Protein AF-A0A2S9FPB8-F1 (afdb_monomer)

pLDDT: mean 90.72, std 8.69, range [65.81, 98.44]

Structure (mmCIF, N/CA/C/O backbone):
data_AF-A0A2S9FPB8-F1
#
_entry.id   AF-A0A2S9FPB8-F1
#
loop_
_atom_site.group_PDB
_atom_site.id
_atom_site.type_symbol
_atom_site.label_atom_id
_atom_site.label_alt_id
_atom_site.label_comp_id
_atom_site.label_asym_id
_atom_site.label_entity_id
_atom_site.label_seq_id
_atom_site.pdbx_PDB_ins_code
_atom_site.Cartn_x
_atom_site.Cartn_y
_atom_site.Cartn_z
_atom_site.occupancy
_atom_site.B_iso_or_equiv
_atom_site.auth_seq_id
_atom_site.auth_comp_id
_atom_site.auth_asym_id
_atom_site.auth_atom_id
_atom_site.pdbx_PDB_model_num
ATOM 1 N N . THR A 1 1 ? -4.295 11.948 2.336 1.00 66.69 1 THR A N 1
ATOM 2 C CA . THR A 1 1 ? -5.595 11.278 2.560 1.00 66.69 1 THR A CA 1
ATOM 3 C C . THR A 1 1 ? -6.625 12.327 2.925 1.00 66.69 1 THR A C 1
ATOM 5 O O . THR A 1 1 ? -6.293 13.257 3.647 1.00 66.69 1 THR A O 1
ATOM 8 N N . LEU A 1 2 ? -7.845 12.233 2.392 1.00 87.25 2 LEU A N 1
ATOM 9 C CA . LEU A 1 2 ? -8.903 13.229 2.594 1.00 87.25 2 LEU A CA 1
ATOM 10 C C . LEU A 1 2 ? -10.194 12.504 2.975 1.00 87.25 2 LEU A C 1
ATOM 12 O O . LEU A 1 2 ? -10.652 11.629 2.247 1.00 87.25 2 LEU A O 1
ATOM 16 N N . SER A 1 3 ? -10.767 12.837 4.129 1.00 94.06 3 SER A N 1
ATOM 17 C CA . SER A 1 3 ? -12.069 12.316 4.545 1.00 94.06 3 SER A CA 1
ATOM 18 C C . SER A 1 3 ? -12.742 13.282 5.505 1.00 94.06 3 SER A C 1
ATOM 20 O O . SER A 1 3 ? -12.173 13.659 6.528 1.00 94.06 3 SER A O 1
ATOM 22 N N . ASN A 1 4 ? -13.996 13.619 5.212 1.00 95.81 4 ASN A N 1
ATOM 23 C CA . ASN A 1 4 ? -14.814 14.442 6.098 1.00 95.81 4 ASN A CA 1
ATOM 24 C C . ASN A 1 4 ? -15.308 13.664 7.332 1.00 95.81 4 ASN A C 1
ATOM 26 O O . ASN A 1 4 ? -15.792 14.277 8.286 1.00 95.81 4 ASN A O 1
ATOM 30 N N . THR A 1 5 ? -15.224 12.330 7.335 1.00 96.81 5 THR A N 1
ATOM 31 C CA . THR A 1 5 ? -15.882 11.463 8.330 1.00 96.81 5 THR A CA 1
ATOM 32 C C . THR A 1 5 ? -14.923 10.606 9.153 1.00 96.81 5 THR A C 1
ATOM 34 O O . THR A 1 5 ? -15.346 10.094 10.189 1.00 96.81 5 THR A O 1
ATOM 37 N N . TYR A 1 6 ? -13.651 10.478 8.758 1.00 96.62 6 TYR A N 1
ATOM 38 C CA . TYR A 1 6 ? -12.684 9.571 9.393 1.00 96.62 6 TYR A CA 1
ATOM 39 C C . TYR A 1 6 ? -12.606 9.746 10.918 1.00 96.62 6 TYR A C 1
ATOM 41 O O . TYR A 1 6 ? -12.976 8.841 11.657 1.00 96.62 6 TYR A O 1
ATOM 49 N N . TYR A 1 7 ? -12.245 10.936 11.408 1.00 96.75 7 TYR A N 1
ATOM 50 C CA . TYR A 1 7 ? -12.100 11.161 12.853 1.00 96.75 7 TYR A CA 1
ATOM 51 C C . TYR A 1 7 ? -13.419 11.040 13.622 1.00 96.75 7 TYR A C 1
ATOM 53 O O . TYR A 1 7 ? -13.457 10.477 14.711 1.00 96.75 7 TYR A O 1
ATOM 61 N N . ARG A 1 8 ? -14.529 11.504 13.034 1.00 96.88 8 ARG A N 1
ATOM 62 C CA . ARG A 1 8 ? -15.863 11.406 13.651 1.00 96.88 8 ARG A CA 1
ATOM 63 C C . ARG A 1 8 ? -16.338 9.960 13.807 1.00 96.88 8 ARG A C 1
ATOM 65 O O . ARG A 1 8 ? -17.195 9.694 14.644 1.00 96.88 8 ARG A O 1
ATOM 72 N N . THR A 1 9 ? -15.798 9.035 13.017 1.00 98.00 9 THR A N 1
ATOM 73 C CA . THR A 1 9 ? -16.187 7.621 13.057 1.00 98.00 9 THR A CA 1
ATOM 74 C C . THR A 1 9 ? -15.806 6.962 14.383 1.00 98.00 9 THR A C 1
ATOM 76 O O . THR A 1 9 ? -16.580 6.148 14.876 1.00 98.00 9 THR A O 1
ATOM 79 N N . PHE A 1 10 ? -14.710 7.382 15.022 1.00 97.62 10 PHE A N 1
ATOM 80 C CA . PHE A 1 10 ? -14.262 6.835 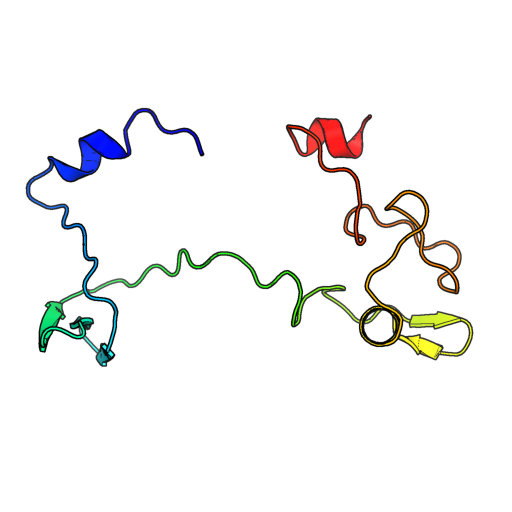16.310 1.00 97.62 10 PHE A CA 1
ATOM 81 C C . PHE A 1 10 ? -15.157 7.203 17.506 1.00 97.62 10 PHE A C 1
ATOM 83 O O . PHE A 1 10 ? -15.040 6.586 18.555 1.00 97.62 10 PHE A O 1
ATOM 90 N N . ASN A 1 11 ? -16.086 8.155 17.354 1.00 97.88 11 ASN A N 1
ATOM 91 C CA . ASN A 1 11 ? -17.061 8.494 18.401 1.00 97.88 11 ASN A CA 1
ATOM 92 C C . ASN A 1 11 ? -18.283 7.560 18.410 1.00 97.88 11 ASN A C 1
ATOM 94 O O . ASN A 1 11 ? -19.159 7.691 19.264 1.00 97.88 11 ASN A O 1
ATOM 98 N N . LYS A 1 12 ? -18.406 6.662 17.426 1.00 98.25 12 LYS A N 1
ATOM 99 C CA . LYS A 1 12 ? -19.526 5.723 17.361 1.00 98.25 12 LYS A CA 1
ATOM 100 C C . LYS A 1 12 ? -19.313 4.603 18.385 1.00 98.25 12 LYS A C 1
ATOM 102 O O . LYS A 1 12 ? -18.217 4.058 18.448 1.00 98.25 12 LYS A O 1
ATOM 107 N N . PRO A 1 13 ? -20.359 4.165 19.107 1.00 98.25 13 PRO A N 1
ATOM 108 C CA . PRO A 1 13 ? -20.221 3.165 20.173 1.00 98.25 13 PRO A CA 1
ATOM 109 C C . PRO A 1 13 ? -19.773 1.776 19.685 1.00 98.25 13 PRO A C 1
ATOM 111 O O . PRO A 1 13 ? -19.347 0.955 20.487 1.00 98.25 13 PRO A O 1
ATOM 114 N N . HIS A 1 14 ? -19.873 1.501 18.381 1.00 97.25 14 HIS A N 1
ATOM 115 C CA . HIS A 1 14 ? -19.478 0.235 17.754 1.00 97.25 14 HIS A CA 1
ATOM 116 C C . HIS A 1 14 ? -18.124 0.308 17.030 1.00 97.25 14 HIS A C 1
ATOM 118 O O . HIS A 1 14 ? -17.792 -0.596 16.269 1.00 97.25 14 HIS A O 1
ATOM 124 N N . VAL A 1 15 ? -17.362 1.391 17.202 1.00 98.12 15 VAL A N 1
ATOM 125 C CA . VAL A 1 15 ? -16.044 1.559 16.581 1.00 98.12 15 VAL A CA 1
ATOM 126 C C . VAL A 1 15 ? -14.988 1.551 17.674 1.00 98.12 15 VAL A C 1
ATOM 128 O O . VAL A 1 15 ? -15.081 2.302 18.639 1.00 98.12 15 VAL A O 1
ATOM 131 N N . GLN A 1 16 ? -13.976 0.708 17.503 1.00 96.25 16 GLN A N 1
ATOM 132 C CA . GLN A 1 16 ? -12.842 0.590 18.416 1.00 96.25 16 GLN A CA 1
ATOM 133 C C . GLN A 1 16 ? -11.551 0.804 17.620 1.00 96.25 16 GLN A C 1
ATOM 135 O O . GLN A 1 16 ? -11.407 0.271 16.519 1.00 96.25 16 GLN A O 1
ATOM 140 N N . LEU A 1 17 ? -10.637 1.623 18.149 1.00 96.62 17 LEU A N 1
ATOM 141 C CA . LEU A 1 17 ? -9.297 1.813 17.592 1.00 96.62 17 LEU A CA 1
ATOM 142 C C . LEU A 1 17 ? -8.319 0.954 18.381 1.00 96.62 17 LEU A C 1
ATOM 144 O O . LEU A 1 17 ? -8.188 1.152 19.584 1.00 96.62 17 LEU A O 1
ATOM 148 N N . GLU A 1 18 ? -7.593 0.077 17.692 1.00 95.75 18 GLU A N 1
ATOM 149 C CA . GLU A 1 18 ? -6.650 -0.827 18.343 1.00 95.75 18 GLU A CA 1
ATOM 150 C C . GLU A 1 18 ? -5.205 -0.584 17.943 1.00 95.75 18 GLU A C 1
ATOM 152 O O . GLU A 1 18 ? -4.851 -0.617 16.766 1.00 95.75 18 GLU A O 1
ATOM 157 N N . THR A 1 19 ? -4.363 -0.347 18.952 1.00 97.06 19 THR A N 1
ATOM 158 C CA . THR A 1 19 ? -2.965 0.083 18.784 1.00 97.06 19 THR A CA 1
ATOM 159 C C . THR A 1 19 ? -1.948 -0.838 19.460 1.00 97.06 19 THR A C 1
ATOM 161 O O . THR A 1 19 ? -0.750 -0.669 19.246 1.00 97.06 19 THR A O 1
ATOM 164 N N . ALA A 1 20 ? -2.391 -1.853 20.214 1.00 97.12 20 ALA A N 1
ATOM 165 C CA . ALA A 1 20 ? -1.516 -2.811 20.905 1.00 97.12 20 ALA A CA 1
ATOM 166 C C . ALA A 1 20 ? -0.696 -3.711 19.952 1.00 97.12 20 ALA A C 1
ATOM 168 O O . ALA A 1 20 ? 0.273 -4.353 20.358 1.00 97.12 20 ALA A O 1
ATOM 169 N N . GLY A 1 21 ? -1.068 -3.757 18.671 1.00 97.31 21 GLY A N 1
ATOM 170 C CA . GLY A 1 21 ? -0.486 -4.656 17.680 1.00 97.31 21 GLY A CA 1
ATOM 171 C C . GLY A 1 21 ? -1.067 -6.071 17.750 1.00 97.31 21 GLY A C 1
ATOM 172 O O . GLY A 1 21 ? -1.675 -6.474 18.742 1.00 97.31 21 GLY A O 1
ATOM 173 N N . ILE A 1 22 ? -0.885 -6.819 16.663 1.00 98.00 22 ILE A N 1
ATOM 174 C CA . ILE A 1 22 ? -1.382 -8.191 16.504 1.00 98.00 22 ILE A CA 1
ATOM 175 C C . ILE A 1 22 ? -0.298 -9.170 16.971 1.00 98.00 22 ILE A C 1
ATOM 177 O O . ILE A 1 22 ? 0.867 -9.025 16.594 1.00 98.00 22 ILE A O 1
ATOM 181 N N . GLU A 1 23 ? -0.676 -10.148 17.794 1.00 98.44 23 GLU A N 1
ATOM 182 C CA . GLU A 1 23 ? 0.167 -11.295 18.149 1.00 98.44 23 GLU A CA 1
ATOM 183 C C . GLU A 1 23 ? -0.087 -12.466 17.194 1.00 98.44 23 GLU A C 1
ATOM 185 O O . GLU A 1 23 ? 0.851 -13.006 16.612 1.00 98.44 23 GLU A O 1
ATOM 190 N N . ARG A 1 24 ? -1.359 -12.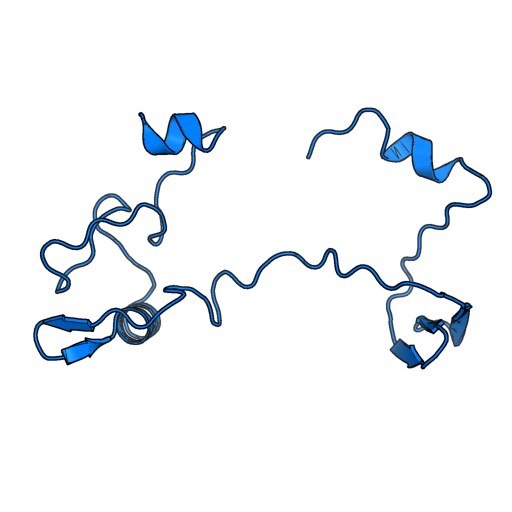835 17.000 1.00 98.44 24 ARG A N 1
ATOM 191 C CA . ARG A 1 24 ? -1.777 -13.911 16.091 1.00 98.44 24 ARG A CA 1
ATOM 192 C C . ARG A 1 24 ? -3.234 -13.756 15.658 1.00 98.44 24 ARG A C 1
ATOM 194 O O . ARG A 1 24 ? -4.014 -13.043 16.290 1.00 98.44 24 ARG A O 1
ATOM 201 N N . ILE A 1 25 ? -3.588 -14.464 14.590 1.00 98.25 25 ILE A N 1
ATOM 202 C CA . ILE A 1 25 ? -4.965 -14.623 14.114 1.00 98.25 25 ILE A CA 1
ATOM 203 C C . ILE A 1 25 ? -5.457 -16.010 14.531 1.00 98.25 25 ILE A C 1
ATOM 205 O O . ILE A 1 25 ? -4.727 -16.992 14.409 1.00 98.25 25 ILE A O 1
ATOM 209 N N . GLU A 1 26 ? -6.687 -16.080 15.024 1.00 97.94 26 GLU A N 1
ATOM 210 C CA . GLU A 1 26 ? -7.398 -17.315 15.351 1.00 97.94 26 GLU A CA 1
ATOM 211 C C . GLU A 1 26 ? -8.608 -17.472 14.417 1.00 97.94 26 GLU A C 1
ATOM 213 O O . GLU A 1 26 ? -8.992 -16.533 13.721 1.00 97.94 26 GLU A O 1
ATOM 218 N N . ALA A 1 27 ? -9.211 -18.663 14.381 1.00 97.75 27 ALA A N 1
ATOM 219 C CA . ALA A 1 27 ? -10.293 -18.979 13.441 1.00 97.75 27 ALA A CA 1
ATOM 220 C C . ALA A 1 27 ? -11.514 -18.043 13.553 1.00 97.75 27 ALA A C 1
ATOM 222 O O . ALA A 1 27 ? -12.244 -17.869 12.584 1.00 97.75 27 ALA A O 1
ATOM 223 N N . ASP A 1 28 ? -11.727 -17.454 14.728 1.00 98.00 28 ASP A N 1
ATOM 224 C CA . ASP A 1 28 ? -12.861 -16.603 15.086 1.00 98.00 28 ASP A CA 1
ATOM 225 C C . ASP A 1 28 ? -12.435 -15.193 15.530 1.00 98.00 28 ASP A C 1
ATOM 227 O O . ASP A 1 28 ? -13.260 -14.446 16.058 1.00 98.00 28 ASP A O 1
ATOM 231 N N . GLY A 1 29 ? -11.156 -14.813 15.410 1.00 98.06 29 GLY A N 1
ATOM 232 C CA . GLY A 1 29 ? -10.708 -13.566 16.024 1.00 98.06 29 GLY A CA 1
ATOM 233 C C . GLY A 1 29 ? -9.257 -13.153 15.812 1.00 98.06 29 GLY A C 1
ATOM 234 O O . GLY A 1 29 ? -8.443 -13.849 15.211 1.00 98.06 29 GLY A O 1
ATOM 235 N N . ILE A 1 30 ? -8.928 -11.991 16.374 1.00 98.25 30 ILE A N 1
ATOM 236 C CA . ILE A 1 30 ? -7.574 -11.432 16.431 1.00 98.25 30 ILE A CA 1
ATOM 237 C C . ILE A 1 30 ? -7.143 -11.362 17.893 1.00 98.25 30 ILE A C 1
ATOM 239 O O . ILE A 1 30 ? -7.871 -10.815 18.725 1.00 98.25 30 ILE A O 1
ATOM 243 N N . VAL A 1 31 ? -5.954 -11.882 18.198 1.00 98.38 31 VAL A N 1
ATOM 244 C CA . VAL A 1 31 ? -5.334 -11.749 19.520 1.00 98.38 31 VAL A CA 1
ATOM 245 C C . VAL A 1 31 ? -4.278 -10.655 19.462 1.00 98.38 31 VAL A C 1
ATOM 247 O O . VAL A 1 31 ? -3.333 -10.717 18.668 1.00 98.38 31 VAL A O 1
ATOM 250 N N . SER A 1 32 ? -4.466 -9.631 20.286 1.00 98.00 32 SER A N 1
ATOM 251 C CA . SER A 1 32 ? -3.532 -8.521 20.444 1.00 98.00 32 SER A CA 1
ATOM 252 C C . SER A 1 32 ? -2.380 -8.888 21.381 1.00 98.00 32 SER A C 1
ATOM 254 O O . SER A 1 32 ? -2.504 -9.786 22.207 1.00 98.00 32 SER A O 1
ATOM 256 N N . LYS A 1 33 ? -1.257 -8.166 21.285 1.00 98.25 33 LYS A N 1
ATOM 257 C CA . LYS A 1 33 ? -0.062 -8.411 22.123 1.00 98.25 33 LYS A CA 1
ATOM 258 C C . LYS A 1 33 ? -0.267 -8.161 23.621 1.00 98.25 33 LYS A C 1
ATOM 260 O O . LYS A 1 33 ? 0.580 -8.538 24.423 1.00 98.25 33 LYS A O 1
ATOM 265 N N . ASP A 1 34 ? -1.359 -7.503 23.994 1.00 96.81 34 ASP A N 1
ATOM 266 C CA . ASP A 1 34 ? -1.790 -7.316 25.382 1.00 96.81 34 ASP A CA 1
ATOM 267 C C . ASP A 1 34 ? -2.605 -8.511 25.922 1.00 96.81 34 ASP A C 1
ATOM 269 O O . ASP A 1 34 ? -3.049 -8.488 27.067 1.00 96.81 34 ASP A O 1
ATOM 273 N N . GLY A 1 35 ? -2.807 -9.553 25.106 1.00 96.50 35 GLY A N 1
ATOM 274 C CA . GLY A 1 35 ? -3.602 -10.735 25.426 1.00 96.50 35 GLY A CA 1
ATOM 275 C C . GLY A 1 35 ? -5.099 -10.590 25.137 1.00 96.50 35 GLY A C 1
ATOM 276 O O . GLY A 1 35 ? -5.833 -11.573 25.247 1.00 96.50 35 GLY A O 1
ATOM 277 N N . THR A 1 36 ? -5.577 -9.407 24.737 1.00 97.56 36 THR A N 1
ATOM 278 C CA . THR A 1 36 ? -6.995 -9.185 24.431 1.00 97.56 36 THR A CA 1
ATOM 279 C C . THR A 1 36 ? -7.373 -9.875 23.123 1.00 97.56 36 THR A C 1
ATOM 281 O O . THR A 1 36 ? -6.793 -9.602 22.069 1.00 97.56 36 THR A O 1
ATOM 284 N N . LYS A 1 37 ? -8.399 -10.732 23.165 1.00 97.88 37 LYS A N 1
ATOM 285 C CA . LYS A 1 37 ? -9.005 -11.335 21.972 1.00 97.88 37 LYS A CA 1
ATOM 286 C C . LYS A 1 37 ? -10.219 -10.531 21.516 1.00 97.88 37 LYS A C 1
ATOM 288 O O . LYS A 1 37 ? -11.101 -10.229 22.316 1.00 97.88 37 LYS A O 1
ATOM 293 N N . ARG A 1 38 ? -10.291 -10.243 20.215 1.00 97.25 38 ARG A N 1
ATOM 294 C CA . ARG A 1 38 ? -11.461 -9.641 19.560 1.00 97.25 38 ARG A CA 1
ATOM 295 C C . ARG A 1 38 ? -12.048 -10.624 18.565 1.00 97.25 38 ARG A C 1
ATOM 297 O O . ARG A 1 38 ? -11.388 -10.976 17.589 1.00 97.25 38 ARG A O 1
ATOM 304 N N . THR A 1 39 ? -13.271 -11.065 18.835 1.00 98.06 39 THR A N 1
ATOM 305 C CA . THR A 1 39 ? -14.024 -11.931 17.929 1.00 98.06 39 THR A CA 1
ATOM 306 C C . THR A 1 39 ? -14.469 -11.133 16.712 1.00 98.06 39 THR A C 1
ATOM 308 O O . THR A 1 39 ? -15.032 -10.048 16.858 1.00 98.06 39 THR A O 1
ATOM 311 N N . ILE A 1 40 ? -14.210 -11.668 15.523 1.00 97.62 40 ILE A N 1
ATOM 312 C CA . ILE A 1 40 ? -14.628 -11.087 14.247 1.00 97.62 40 ILE A CA 1
ATOM 313 C C . ILE A 1 40 ? -15.179 -12.182 13.340 1.00 97.62 40 ILE A C 1
ATOM 315 O O . ILE A 1 40 ? -14.762 -13.335 13.409 1.00 97.62 40 ILE A O 1
ATOM 319 N N . ASP A 1 41 ? -16.102 -11.803 12.471 1.00 98.19 41 ASP A N 1
ATOM 320 C CA . ASP A 1 41 ? -16.619 -12.640 11.388 1.00 98.19 41 ASP A CA 1
ATOM 321 C C . ASP A 1 41 ? -15.911 -12.354 10.053 1.00 98.19 41 ASP A C 1
ATOM 323 O O . ASP A 1 41 ? -15.804 -13.230 9.198 1.00 98.19 41 ASP A O 1
ATOM 327 N N . THR A 1 42 ? -15.397 -11.133 9.888 1.00 97.81 42 THR A N 1
ATOM 328 C CA . THR A 1 42 ? -14.779 -10.648 8.655 1.00 97.81 42 THR A CA 1
ATOM 329 C C . THR A 1 42 ? -13.465 -9.930 8.945 1.00 97.81 42 THR A C 1
ATOM 331 O O . THR A 1 42 ? -13.416 -8.996 9.746 1.00 97.81 42 THR A O 1
ATOM 334 N N . LEU A 1 43 ? -12.404 -10.311 8.227 1.00 97.12 43 LEU A N 1
ATOM 335 C CA . LEU A 1 43 ? -11.109 -9.630 8.244 1.00 97.12 43 LEU A CA 1
ATOM 336 C C . LEU A 1 43 ? -10.864 -8.918 6.910 1.00 97.12 43 LEU A C 1
ATOM 338 O O . LEU A 1 43 ? -10.776 -9.558 5.865 1.00 97.12 43 LEU A O 1
ATOM 342 N N . VAL A 1 44 ? -10.707 -7.593 6.949 1.00 97.69 44 VAL A N 1
ATOM 343 C CA . VAL A 1 44 ? -10.379 -6.780 5.768 1.00 97.69 44 VAL A CA 1
ATOM 344 C C . VAL A 1 44 ? -8.899 -6.400 5.798 1.00 97.69 44 VAL A C 1
ATOM 346 O O . VAL A 1 44 ? -8.454 -5.683 6.693 1.00 97.69 44 VAL A O 1
ATOM 349 N N . LEU A 1 45 ? -8.135 -6.845 4.797 1.00 97.19 45 LEU A N 1
ATOM 350 C CA . LEU A 1 45 ? -6.717 -6.509 4.649 1.00 97.19 45 LEU A CA 1
ATOM 351 C C . LEU A 1 45 ? -6.549 -5.207 3.855 1.00 97.19 45 LEU A C 1
ATOM 353 O O . LEU A 1 45 ? -6.383 -5.212 2.640 1.00 97.19 45 LEU A O 1
ATOM 357 N N . ALA A 1 46 ? -6.569 -4.076 4.560 1.00 96.06 46 ALA A N 1
ATOM 358 C CA . ALA A 1 46 ? -6.247 -2.759 4.003 1.00 96.06 46 ALA A CA 1
ATOM 359 C C . ALA A 1 46 ? -4.735 -2.448 4.097 1.00 96.06 46 ALA A C 1
ATOM 361 O O . ALA A 1 46 ? -4.337 -1.353 4.487 1.00 96.06 46 ALA A O 1
ATOM 362 N N . THR A 1 47 ? -3.883 -3.433 3.787 1.00 94.44 47 THR A N 1
ATOM 363 C CA . THR A 1 47 ? -2.422 -3.401 4.016 1.00 94.44 47 THR A CA 1
ATOM 364 C C . THR A 1 47 ? -1.614 -2.755 2.885 1.00 94.44 47 THR A C 1
ATOM 366 O O . THR A 1 47 ? -0.389 -2.723 2.952 1.00 94.44 47 THR A O 1
ATOM 369 N N . GLY A 1 48 ? -2.277 -2.224 1.854 1.00 92.19 48 GLY A N 1
ATOM 370 C CA . GLY A 1 48 ? -1.623 -1.597 0.703 1.00 92.19 48 GLY A CA 1
ATOM 371 C C . GLY A 1 48 ? -1.172 -2.601 -0.362 1.00 92.19 48 GLY A C 1
ATOM 372 O O . GLY A 1 48 ? -1.804 -3.640 -0.544 1.00 92.19 48 GLY A O 1
ATOM 373 N N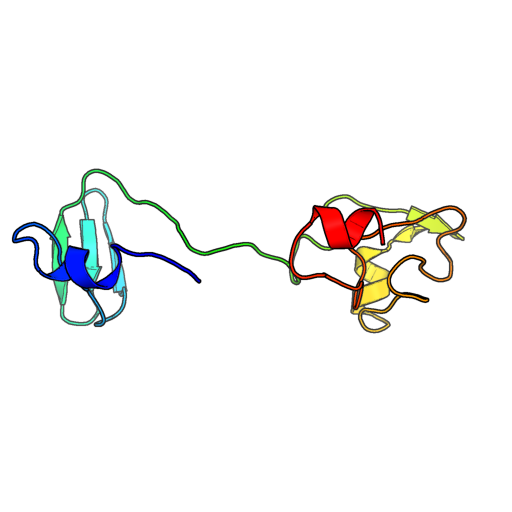 . PHE A 1 49 ? -0.095 -2.266 -1.080 1.00 86.94 49 PHE A N 1
ATOM 374 C CA . PHE A 1 49 ? 0.430 -3.023 -2.221 1.00 86.94 49 PHE A CA 1
ATOM 375 C C . PHE A 1 49 ? 1.928 -3.286 -2.054 1.00 86.94 49 PHE A C 1
ATOM 377 O O . PHE A 1 49 ? 2.654 -2.418 -1.565 1.00 86.94 49 PHE A O 1
ATOM 384 N N . ASP A 1 50 ? 2.398 -4.445 -2.519 1.00 83.88 50 ASP A N 1
ATOM 385 C CA . ASP A 1 50 ? 3.826 -4.658 -2.750 1.00 83.88 50 ASP A CA 1
ATOM 386 C C . ASP A 1 50 ? 4.216 -3.999 -4.073 1.00 83.88 50 ASP A C 1
ATOM 388 O O . ASP A 1 50 ? 3.810 -4.431 -5.151 1.00 83.88 50 ASP A O 1
ATOM 392 N N . VAL A 1 51 ? 4.979 -2.919 -3.967 1.00 75.69 51 VAL A N 1
ATOM 393 C CA . VAL A 1 51 ? 5.427 -2.118 -5.105 1.00 75.69 51 VAL A CA 1
ATOM 394 C C . VAL A 1 51 ? 6.916 -2.278 -5.392 1.00 75.69 51 VAL A C 1
ATOM 396 O O . VAL A 1 51 ? 7.374 -1.704 -6.361 1.00 75.69 51 VAL A O 1
ATOM 399 N N . TRP A 1 52 ? 7.688 -3.034 -4.606 1.00 68.94 52 TRP A N 1
ATOM 400 C CA . TRP A 1 52 ? 9.152 -3.084 -4.773 1.00 68.94 52 TRP A CA 1
ATOM 401 C C . TRP A 1 52 ? 9.725 -4.499 -4.771 1.00 68.94 52 TRP A C 1
ATOM 403 O O . TRP A 1 52 ? 10.675 -4.770 -5.505 1.00 68.94 52 TRP A O 1
ATOM 413 N N . GLU A 1 53 ? 9.162 -5.405 -3.974 1.00 66.88 53 GLU A N 1
ATOM 414 C CA . GLU A 1 53 ? 9.759 -6.715 -3.711 1.00 66.88 53 GLU A CA 1
ATOM 415 C C . GLU A 1 53 ? 9.345 -7.760 -4.746 1.00 66.88 53 GLU A C 1
ATOM 417 O O . GLU A 1 53 ? 10.182 -8.553 -5.178 1.00 66.88 53 GLU A O 1
ATOM 422 N N . SER A 1 54 ? 8.091 -7.764 -5.204 1.00 66.25 54 SER A N 1
ATOM 423 C CA . SER A 1 54 ? 7.603 -8.796 -6.137 1.00 66.25 54 SER A CA 1
ATOM 424 C C . SER A 1 54 ? 6.983 -8.275 -7.430 1.00 66.25 54 SER A C 1
AT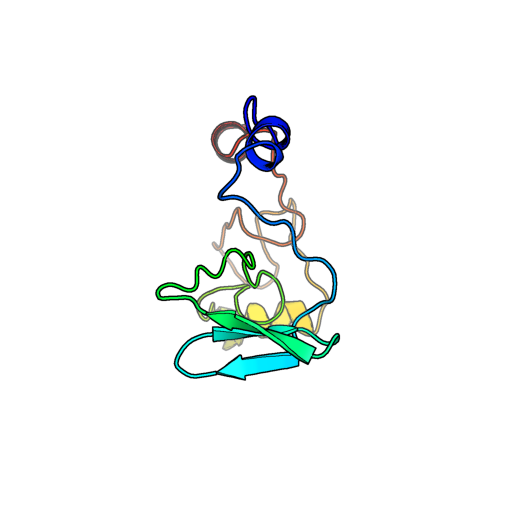OM 426 O O . SER A 1 54 ? 6.963 -9.011 -8.413 1.00 66.25 54 SER A O 1
ATOM 428 N N . ASN A 1 55 ? 6.525 -7.021 -7.470 1.00 68.19 55 ASN A N 1
ATOM 429 C CA . ASN A 1 55 ? 5.564 -6.590 -8.491 1.00 68.19 55 ASN A CA 1
ATOM 430 C C . ASN A 1 55 ? 6.089 -5.537 -9.487 1.00 68.19 55 ASN A C 1
ATOM 432 O O . ASN A 1 55 ? 5.308 -4.977 -10.257 1.00 68.19 55 ASN A O 1
ATOM 436 N N . LEU A 1 56 ? 7.399 -5.254 -9.489 1.00 76.62 56 LEU A N 1
ATOM 437 C CA . LEU A 1 56 ? 8.033 -4.359 -10.465 1.00 76.62 56 LEU A CA 1
ATOM 438 C C . LEU A 1 56 ? 9.116 -5.080 -11.288 1.00 76.62 56 LEU A C 1
ATOM 440 O O . LEU A 1 56 ? 10.234 -5.267 -10.797 1.00 76.62 56 LEU A O 1
ATOM 444 N N . PRO A 1 57 ? 8.826 -5.437 -12.556 1.00 82.19 57 PRO A N 1
ATOM 445 C CA . PRO A 1 57 ? 7.513 -5.410 -13.218 1.00 82.19 57 PRO A CA 1
ATOM 446 C C . PRO A 1 57 ? 6.602 -6.564 -12.753 1.00 82.19 57 PRO A C 1
ATOM 448 O O . PRO A 1 57 ? 7.087 -7.614 -12.344 1.00 82.19 57 PRO A O 1
ATOM 451 N N . ALA A 1 58 ? 5.280 -6.386 -12.856 1.00 81.56 58 ALA A N 1
ATOM 452 C CA . ALA A 1 58 ? 4.285 -7.382 -12.423 1.00 81.56 58 ALA A CA 1
ATOM 453 C C . ALA A 1 58 ? 4.311 -8.683 -13.247 1.00 81.56 58 ALA A C 1
ATOM 455 O O . ALA A 1 58 ? 3.816 -9.724 -12.819 1.00 81.56 58 ALA A O 1
ATOM 456 N N . VAL A 1 59 ? 4.876 -8.617 -14.451 1.00 86.75 59 VAL A N 1
ATOM 457 C CA . VAL A 1 59 ? 5.080 -9.749 -15.355 1.00 86.75 59 VAL A CA 1
ATOM 458 C C . VAL A 1 59 ? 6.513 -9.726 -15.882 1.00 86.75 59 VAL A C 1
ATOM 460 O O . VAL A 1 59 ? 7.086 -8.640 -15.995 1.00 86.75 59 VAL A O 1
ATOM 463 N N . PRO A 1 60 ? 7.099 -10.881 -16.248 1.00 91.06 60 PRO A N 1
ATOM 464 C CA . PRO A 1 60 ? 8.424 -10.911 -16.855 1.00 91.06 60 PRO A CA 1
ATOM 465 C C . PRO A 1 60 ? 8.476 -10.069 -18.135 1.00 91.06 60 PRO A C 1
ATOM 467 O O . PRO A 1 60 ? 7.673 -10.259 -19.050 1.00 91.06 60 PRO A O 1
ATOM 470 N N . VAL A 1 61 ? 9.446 -9.157 -18.208 1.00 93.25 61 VAL A N 1
ATOM 471 C CA . VAL A 1 61 ? 9.716 -8.337 -19.396 1.00 93.25 61 VAL A CA 1
ATOM 472 C C . VAL A 1 61 ? 11.133 -8.633 -19.860 1.00 93.25 61 VAL A C 1
ATOM 474 O O . VAL A 1 61 ? 12.097 -8.341 -19.152 1.00 93.25 61 VAL A O 1
ATOM 477 N N . ILE A 1 62 ? 11.248 -9.221 -21.051 1.00 95.88 62 ILE A N 1
ATOM 478 C CA . ILE A 1 62 ? 12.521 -9.674 -21.612 1.00 95.88 62 ILE A CA 1
ATOM 479 C C . ILE A 1 62 ? 12.985 -8.703 -22.698 1.00 95.88 62 ILE A C 1
ATOM 481 O O . ILE A 1 62 ? 12.315 -8.509 -23.711 1.00 95.88 62 ILE A O 1
ATOM 485 N N . GLY A 1 63 ? 14.136 -8.078 -22.466 1.00 95.75 63 GLY A N 1
ATOM 486 C CA . GLY A 1 63 ? 14.782 -7.137 -23.371 1.00 95.75 63 GLY A CA 1
ATOM 487 C C . GLY A 1 63 ? 15.842 -7.787 -24.257 1.00 95.75 63 GLY A C 1
ATOM 488 O O . GLY A 1 63 ? 15.851 -8.994 -24.511 1.00 95.75 63 GLY A O 1
ATOM 489 N N . ARG A 1 64 ? 16.783 -6.964 -24.731 1.00 97.00 64 ARG A N 1
ATOM 490 C CA . ARG A 1 64 ? 17.913 -7.425 -25.550 1.00 97.00 64 ARG A CA 1
ATOM 491 C C . ARG A 1 64 ? 18.724 -8.486 -24.816 1.00 97.00 64 ARG A C 1
ATOM 493 O O . ARG A 1 64 ? 18.900 -8.402 -23.602 1.00 97.00 64 ARG A O 1
ATOM 500 N N . GLU A 1 65 ? 19.249 -9.441 -25.582 1.00 96.56 65 GLU A N 1
ATOM 501 C CA . GLU A 1 65 ? 20.124 -10.517 -25.084 1.00 96.56 65 GLU A CA 1
ATOM 502 C C . GLU A 1 65 ? 19.461 -11.398 -24.005 1.00 96.56 65 GLU A C 1
ATOM 504 O O . GLU A 1 65 ? 20.147 -11.984 -23.175 1.00 96.56 65 GLU A O 1
ATOM 509 N N . GLY A 1 66 ? 18.124 -11.488 -23.990 1.00 96.00 66 GLY A N 1
ATOM 510 C CA . GLY A 1 66 ? 17.391 -12.306 -23.016 1.00 96.00 66 GLY A CA 1
ATOM 511 C C . GLY A 1 66 ? 17.348 -11.714 -21.603 1.00 96.00 66 GLY A C 1
ATOM 512 O O . GLY A 1 66 ? 17.053 -12.422 -20.644 1.00 96.00 66 GLY A O 1
ATOM 513 N N . ARG A 1 67 ? 17.660 -10.424 -21.453 1.00 95.94 67 ARG A N 1
ATOM 514 C CA . ARG A 1 67 ? 17.726 -9.744 -20.157 1.00 95.94 67 ARG A CA 1
ATOM 515 C C . ARG A 1 67 ? 16.338 -9.556 -19.548 1.00 95.94 67 ARG A C 1
ATOM 517 O O . ARG A 1 67 ? 15.481 -8.946 -20.174 1.00 95.94 67 ARG A O 1
ATOM 524 N N . ASP A 1 68 ? 16.153 -10.006 -18.313 1.00 95.56 68 ASP A N 1
ATOM 525 C CA . ASP A 1 68 ? 14.938 -9.757 -17.532 1.00 95.56 68 ASP A CA 1
ATOM 526 C C . ASP A 1 68 ? 14.988 -8.377 -16.855 1.00 95.56 68 ASP A C 1
ATOM 528 O O . ASP A 1 68 ? 15.973 -8.038 -16.194 1.00 95.56 68 ASP A O 1
ATOM 532 N N . LEU A 1 69 ? 13.933 -7.576 -17.029 1.00 93.06 69 LEU A N 1
ATOM 533 C CA . LEU A 1 69 ? 13.837 -6.210 -16.507 1.00 93.06 69 LEU A CA 1
ATOM 534 C C . LEU A 1 69 ? 13.836 -6.142 -14.977 1.00 93.06 69 LEU A C 1
ATOM 536 O O . LEU A 1 69 ? 14.550 -5.319 -14.404 1.00 93.06 69 LEU A O 1
ATOM 540 N N . GLY A 1 70 ? 13.066 -7.008 -14.317 1.00 91.62 70 GLY A N 1
ATOM 541 C CA . GLY A 1 70 ? 12.964 -7.024 -12.859 1.00 91.62 70 GLY A CA 1
ATOM 542 C C . GLY A 1 70 ? 14.290 -7.394 -12.210 1.00 91.62 70 GLY A C 1
ATOM 543 O O . GLY A 1 70 ? 14.730 -6.740 -11.262 1.00 91.62 70 GLY A O 1
ATOM 544 N N . LYS A 1 71 ? 14.977 -8.399 -12.764 1.00 92.56 71 LYS A N 1
ATOM 545 C CA . LYS A 1 71 ? 16.336 -8.759 -12.350 1.00 92.56 71 LYS A CA 1
ATOM 546 C C . LYS A 1 71 ? 17.310 -7.605 -12.590 1.00 92.56 71 LYS A C 1
ATOM 548 O O . LYS A 1 71 ? 18.062 -7.239 -11.688 1.00 92.56 71 LYS A O 1
ATOM 553 N N . TRP A 1 72 ? 17.268 -7.006 -13.779 1.00 93.19 72 TRP A N 1
ATOM 554 C CA . TRP A 1 72 ? 18.178 -5.928 -14.152 1.00 93.19 72 TRP A CA 1
ATOM 555 C C . TRP A 1 72 ? 18.056 -4.711 -13.226 1.00 93.19 72 TRP A C 1
ATOM 557 O O . TRP A 1 72 ? 19.083 -4.205 -12.774 1.00 93.19 72 TRP A O 1
ATOM 567 N N . TRP A 1 73 ? 16.839 -4.280 -12.875 1.00 92.06 73 TRP A N 1
ATOM 568 C CA . TRP A 1 73 ? 16.628 -3.192 -11.914 1.00 92.06 73 TRP A CA 1
ATOM 569 C C . TRP A 1 73 ? 17.193 -3.496 -10.525 1.00 92.06 73 TRP A C 1
ATOM 571 O O . TRP A 1 73 ? 17.803 -2.617 -9.918 1.00 92.06 73 TRP A O 1
ATOM 581 N N . ARG A 1 74 ? 17.046 -4.726 -10.016 1.00 90.56 74 ARG A N 1
ATOM 582 C CA . ARG A 1 74 ? 17.601 -5.103 -8.702 1.00 90.56 74 ARG A CA 1
ATOM 583 C C . ARG A 1 74 ? 19.129 -5.098 -8.698 1.00 90.56 74 ARG A C 1
ATOM 585 O O . ARG A 1 74 ? 19.733 -4.661 -7.725 1.00 90.56 74 ARG A O 1
ATOM 592 N N . GLU A 1 75 ? 19.751 -5.542 -9.787 1.00 93.00 75 GLU A N 1
ATOM 593 C CA . GLU A 1 75 ? 21.213 -5.601 -9.918 1.00 93.00 75 GLU A CA 1
ATOM 594 C C . GLU A 1 75 ? 21.845 -4.230 -10.197 1.00 93.00 75 GLU A C 1
ATOM 596 O O . GLU A 1 75 ? 22.970 -3.969 -9.775 1.00 93.00 75 GLU A O 1
ATOM 601 N N . ASN A 1 76 ? 21.129 -3.339 -10.888 1.00 91.25 76 ASN A N 1
ATOM 602 C CA . ASN A 1 76 ? 21.671 -2.065 -11.372 1.00 91.25 76 ASN A CA 1
ATOM 603 C C . ASN A 1 76 ? 21.087 -0.844 -10.653 1.00 91.25 76 ASN A C 1
ATOM 605 O O . ASN A 1 76 ? 21.379 0.283 -11.046 1.00 91.25 76 ASN A O 1
ATOM 609 N N . LYS A 1 77 ? 20.309 -1.060 -9.584 1.00 89.81 77 LYS A N 1
ATOM 610 C CA . LYS A 1 77 ? 19.412 -0.079 -8.955 1.00 89.81 77 LYS A CA 1
ATOM 611 C C . LYS A 1 77 ? 18.270 0.314 -9.895 1.00 89.81 77 LYS A C 1
ATOM 613 O O . LYS A 1 77 ? 18.453 0.504 -11.099 1.00 89.81 77 LYS A O 1
ATOM 618 N N . PHE A 1 78 ? 17.084 0.461 -9.314 1.00 89.94 78 PHE A N 1
ATOM 619 C CA . PHE A 1 78 ? 15.893 0.912 -10.022 1.00 89.94 78 PHE A CA 1
ATOM 620 C C . PHE A 1 78 ? 16.182 2.237 -10.732 1.00 89.94 78 PHE A C 1
ATOM 622 O O . PHE A 1 78 ? 16.619 3.190 -10.090 1.00 89.94 78 PHE A O 1
ATOM 629 N N . GLN A 1 79 ? 15.992 2.265 -12.053 1.00 90.00 79 GLN A N 1
ATOM 630 C CA . GLN A 1 79 ? 16.301 3.416 -12.899 1.00 90.00 79 GLN A CA 1
ATOM 631 C C . GLN A 1 79 ? 15.520 3.374 -14.217 1.00 90.00 79 GLN A C 1
ATOM 633 O O . GLN A 1 79 ? 15.260 2.301 -14.768 1.00 90.00 79 GLN A O 1
ATOM 638 N N . ALA A 1 80 ? 15.197 4.555 -14.732 1.00 92.94 80 ALA A N 1
ATOM 639 C CA . ALA A 1 80 ? 14.614 4.770 -16.048 1.00 92.94 80 ALA A CA 1
ATOM 640 C C . ALA A 1 80 ? 15.063 6.136 -16.586 1.00 92.94 80 ALA A C 1
ATOM 642 O O . ALA A 1 80 ? 15.329 7.059 -15.816 1.00 92.94 80 ALA A O 1
ATOM 643 N N . TYR A 1 81 ? 15.156 6.259 -17.906 1.00 92.31 81 TYR A N 1
ATOM 644 C CA . TYR A 1 81 ? 15.362 7.521 -18.599 1.00 92.31 81 TYR A CA 1
ATOM 645 C C . TYR A 1 81 ? 14.021 8.247 -18.748 1.00 92.31 81 TYR A C 1
ATOM 647 O O . TYR A 1 81 ? 13.046 7.660 -19.232 1.00 92.31 81 TYR A O 1
ATOM 655 N N . GLU A 1 82 ? 13.983 9.493 -18.265 1.00 91.00 82 GLU A N 1
ATOM 656 C CA . GLU A 1 82 ? 12.779 10.333 -18.137 1.00 91.00 82 GLU A CA 1
ATOM 657 C C . GLU A 1 82 ? 11.612 9.627 -17.424 1.00 91.00 82 GLU A C 1
ATOM 659 O O . GLU A 1 82 ? 10.448 9.901 -17.690 1.00 91.00 82 GLU A O 1
ATOM 664 N N . GLY A 1 83 ? 11.907 8.646 -16.559 1.00 89.50 83 GLY A N 1
ATOM 665 C CA . GLY A 1 83 ? 10.877 7.852 -15.886 1.00 89.50 83 GLY A CA 1
ATOM 666 C C . GLY A 1 83 ? 10.021 6.974 -16.815 1.00 89.50 83 GLY A C 1
ATOM 667 O O . GLY A 1 83 ? 9.023 6.423 -16.363 1.00 89.50 83 GLY A O 1
ATOM 668 N N . LEU A 1 84 ? 10.387 6.831 -18.096 1.00 90.94 84 LEU A N 1
ATOM 669 C CA . LEU A 1 84 ? 9.542 6.198 -19.121 1.00 90.94 84 LEU A CA 1
ATOM 670 C C . LEU A 1 84 ? 10.206 5.041 -19.862 1.00 90.94 84 LEU A C 1
ATOM 672 O O . LEU A 1 84 ? 9.531 4.100 -20.277 1.00 90.94 84 LEU A O 1
ATOM 676 N N . THR A 1 85 ? 11.517 5.113 -20.076 1.00 94.00 85 THR A N 1
ATOM 677 C CA . THR A 1 85 ? 12.245 4.146 -20.911 1.00 94.00 85 THR A CA 1
ATOM 678 C C . THR A 1 85 ? 13.418 3.555 -20.148 1.00 94.00 85 THR A C 1
ATOM 680 O O . THR A 1 85 ? 13.978 4.187 -19.258 1.00 94.00 85 THR A O 1
ATOM 683 N N . VAL A 1 86 ? 13.804 2.323 -20.474 1.00 94.19 86 VAL A N 1
ATOM 684 C CA . VAL A 1 86 ? 14.877 1.614 -19.764 1.00 94.19 86 VAL A CA 1
ATOM 685 C C . VAL A 1 86 ? 15.932 1.163 -20.772 1.00 94.19 86 VAL A C 1
ATOM 687 O O . VAL A 1 86 ? 15.577 0.589 -21.809 1.00 94.19 86 VAL A O 1
ATOM 690 N N . PRO A 1 87 ? 17.233 1.404 -20.519 1.00 93.38 87 PRO A N 1
ATOM 691 C CA . PRO A 1 87 ? 18.278 0.955 -21.428 1.00 93.38 87 PRO A CA 1
ATOM 692 C C . PRO A 1 87 ? 18.203 -0.562 -21.612 1.00 93.38 87 PRO A C 1
ATOM 694 O O . PRO A 1 87 ? 17.960 -1.296 -20.662 1.00 93.38 87 PRO A O 1
ATOM 697 N N . LEU A 1 88 ? 18.468 -1.030 -22.837 1.00 95.19 88 LEU A N 1
ATOM 698 C CA . LEU A 1 88 ? 18.457 -2.452 -23.226 1.00 95.19 88 LEU A CA 1
ATOM 699 C C . LEU A 1 88 ? 17.054 -3.070 -23.402 1.00 95.19 88 LEU A C 1
ATOM 701 O O . LEU A 1 88 ? 16.959 -4.229 -23.812 1.00 95.19 88 LEU A O 1
ATOM 705 N N . PHE A 1 89 ? 15.986 -2.287 -23.221 1.00 96.00 89 PHE A N 1
ATOM 706 C CA . PHE A 1 89 ? 14.593 -2.675 -23.479 1.00 96.00 89 PHE A CA 1
ATOM 707 C C . PHE A 1 89 ? 14.010 -1.804 -24.609 1.00 96.00 89 PHE A C 1
ATOM 709 O O . PHE A 1 89 ? 13.293 -0.839 -24.355 1.00 96.00 89 PHE A O 1
ATOM 716 N N . PRO A 1 90 ? 14.380 -2.069 -25.879 1.00 95.56 90 PRO A N 1
ATOM 717 C CA . PRO A 1 90 ? 14.001 -1.222 -27.007 1.00 95.56 90 PRO A CA 1
ATOM 718 C C . PRO A 1 90 ? 12.488 -1.246 -27.237 1.00 95.56 90 PRO A C 1
ATOM 720 O O . PRO A 1 90 ? 11.862 -2.295 -27.109 1.00 95.56 90 PRO A O 1
ATOM 723 N N . ASN A 1 91 ? 11.924 -0.100 -27.629 1.00 94.75 91 ASN A N 1
ATOM 724 C CA . ASN A 1 91 ? 10.489 0.096 -27.876 1.00 94.75 91 ASN A CA 1
ATOM 725 C C . ASN A 1 91 ? 9.579 -0.229 -26.672 1.00 94.75 91 ASN A C 1
ATOM 727 O O . ASN A 1 91 ? 8.366 -0.334 -26.840 1.00 94.75 91 ASN A O 1
ATOM 731 N N . LEU A 1 92 ? 10.142 -0.356 -25.465 1.00 93.06 92 LEU A N 1
ATOM 732 C CA . LEU A 1 92 ? 9.389 -0.391 -24.218 1.00 93.06 92 LEU A CA 1
ATOM 733 C C . LEU A 1 92 ? 9.244 1.037 -23.681 1.00 93.06 92 LEU A C 1
ATOM 735 O O . LEU A 1 92 ? 10.239 1.686 -23.359 1.00 93.06 92 LEU A O 1
ATOM 739 N N . ILE A 1 93 ? 8.000 1.493 -23.555 1.00 91.12 93 ILE A N 1
ATOM 740 C CA . ILE A 1 93 ? 7.632 2.753 -22.905 1.00 91.12 93 ILE A CA 1
ATOM 741 C C . ILE A 1 93 ? 6.668 2.397 -21.774 1.00 91.12 93 ILE A C 1
ATOM 743 O O . ILE A 1 93 ? 5.657 1.737 -22.010 1.00 91.12 93 ILE A O 1
ATOM 747 N N . THR A 1 94 ? 6.993 2.785 -20.544 1.00 86.00 94 THR A N 1
ATOM 748 C CA . THR A 1 94 ? 6.214 2.444 -19.348 1.00 86.00 94 THR A CA 1
ATOM 749 C C . THR A 1 94 ? 6.178 3.601 -18.360 1.00 86.00 94 THR A C 1
ATOM 751 O O . THR A 1 94 ? 7.212 4.056 -17.879 1.00 86.00 94 THR A O 1
ATOM 754 N N . GLN A 1 95 ? 4.965 4.022 -18.001 1.00 81.31 95 GLN A N 1
ATOM 755 C CA . GLN A 1 95 ? 4.710 5.063 -16.998 1.00 81.31 95 GLN A CA 1
ATOM 756 C C . GLN A 1 95 ? 4.837 4.559 -15.555 1.00 81.31 95 GLN A C 1
ATOM 758 O O . GLN A 1 95 ? 4.874 5.352 -14.624 1.00 81.31 95 GLN A O 1
ATOM 763 N N . ALA A 1 96 ? 4.929 3.242 -15.355 1.00 77.56 96 ALA A N 1
ATOM 764 C CA . ALA A 1 96 ? 5.113 2.620 -14.045 1.00 77.56 96 ALA A CA 1
ATOM 765 C C . ALA A 1 96 ? 6.594 2.313 -13.751 1.00 77.56 96 ALA A C 1
ATOM 767 O O . ALA A 1 96 ? 6.911 1.351 -13.050 1.00 77.56 96 ALA A O 1
ATOM 768 N N . SER A 1 97 ? 7.518 3.075 -14.341 1.00 85.00 97 SER A N 1
ATOM 769 C CA . SER A 1 97 ? 8.953 2.872 -14.132 1.00 85.00 97 SER A CA 1
ATOM 770 C C . SER A 1 97 ? 9.453 3.597 -12.883 1.00 85.00 97 SER A C 1
ATOM 772 O O . SER A 1 97 ? 8.823 4.544 -12.407 1.00 85.00 97 SER A O 1
ATOM 774 N N . PRO A 1 98 ? 10.627 3.213 -12.361 1.00 86.38 98 PRO A N 1
ATOM 775 C CA . PRO A 1 98 ? 11.278 3.955 -11.293 1.00 86.38 98 PRO A CA 1
ATOM 776 C C . PRO A 1 98 ? 11.416 5.441 -11.606 1.00 86.38 98 PRO A C 1
ATOM 778 O O . PRO A 1 98 ? 11.880 5.809 -12.685 1.00 86.38 98 PRO A O 1
ATOM 781 N N . TYR A 1 99 ? 11.055 6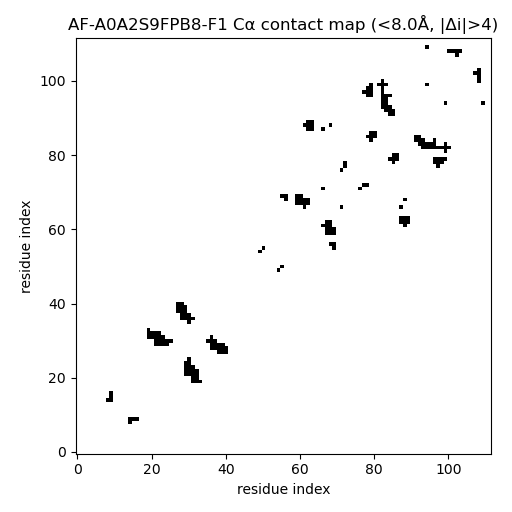.270 -10.628 1.00 84.94 99 TYR A N 1
ATOM 782 C CA . TYR A 1 99 ? 11.132 7.732 -10.704 1.00 84.94 99 TYR A CA 1
ATOM 783 C C . TYR A 1 99 ? 10.304 8.363 -11.832 1.00 84.94 99 TYR A C 1
ATOM 785 O O . TYR A 1 99 ? 10.556 9.509 -12.197 1.00 84.94 99 TYR A O 1
ATOM 793 N N . ALA A 1 100 ? 9.309 7.643 -12.361 1.00 85.12 100 ALA A N 1
ATOM 794 C CA . ALA A 1 100 ? 8.267 8.251 -13.173 1.00 85.12 100 ALA A CA 1
ATOM 795 C C . ALA A 1 100 ? 7.590 9.387 -12.401 1.00 85.12 100 ALA A C 1
ATOM 797 O O . ALA A 1 100 ? 7.380 9.298 -11.185 1.00 85.12 100 ALA A O 1
ATOM 798 N N . TRP A 1 101 ? 7.256 10.461 -13.114 1.00 80.50 101 TRP A N 1
ATOM 799 C CA . TRP A 1 101 ? 6.442 11.519 -12.542 1.00 80.50 101 TRP A CA 1
ATOM 800 C C . TRP A 1 101 ? 5.065 10.954 -12.197 1.00 80.50 101 TRP A C 1
ATOM 802 O O . TRP A 1 101 ? 4.477 10.213 -12.978 1.00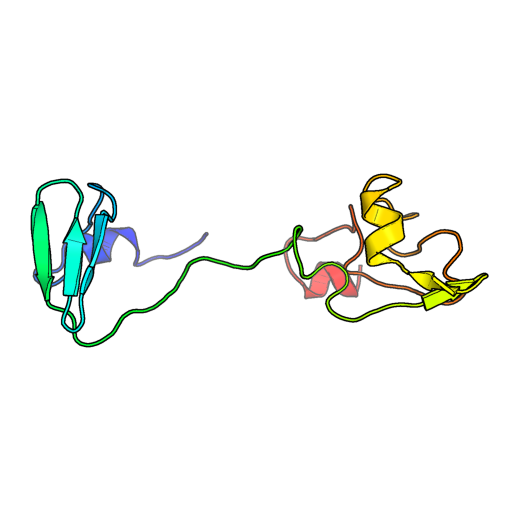 80.50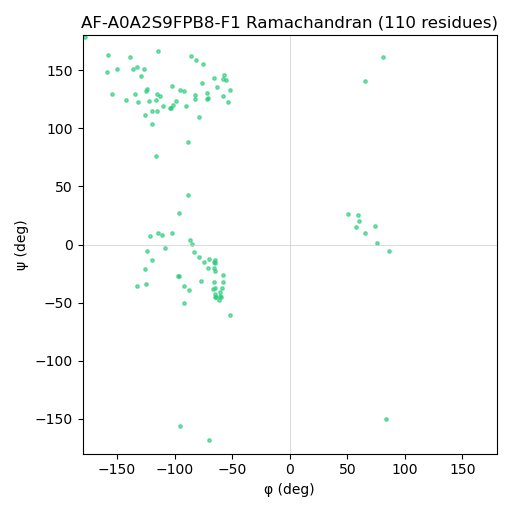 101 TRP A O 1
ATOM 812 N N . VAL A 1 102 ? 4.566 11.296 -11.014 1.00 74.81 102 VAL A N 1
ATOM 813 C CA . VAL A 1 102 ? 3.185 11.038 -10.614 1.00 74.81 102 VAL A CA 1
ATOM 814 C C . VAL A 1 102 ? 2.628 12.384 -10.184 1.00 74.81 102 VAL A C 1
ATOM 816 O O . VAL A 1 102 ? 3.090 12.970 -9.202 1.00 74.81 102 VAL A O 1
ATOM 819 N N . GLY A 1 103 ? 1.695 12.907 -10.973 1.00 71.19 103 GLY A N 1
ATOM 820 C CA . GLY A 1 103 ? 1.015 14.166 -10.711 1.00 71.19 103 GLY A CA 1
ATOM 821 C C . GLY A 1 103 ? 0.053 14.085 -9.527 1.00 71.19 103 GLY A C 1
ATOM 822 O O . GLY A 1 103 ? 0.023 13.119 -8.764 1.00 71.19 103 GLY A O 1
ATOM 823 N N . MET A 1 104 ? -0.780 15.117 -9.370 1.00 73.81 104 MET A N 1
ATOM 824 C CA . MET A 1 104 ? -1.812 15.121 -8.323 1.00 73.81 104 MET A CA 1
ATOM 825 C C . MET A 1 104 ? -2.952 14.136 -8.614 1.00 73.81 104 MET A C 1
ATOM 827 O O . MET A 1 104 ? -3.668 13.729 -7.696 1.00 73.81 104 MET A O 1
ATOM 831 N N . SER A 1 105 ? -3.106 13.738 -9.876 1.00 83.12 105 SER A N 1
ATOM 832 C CA . SER A 1 105 ? -4.026 12.702 -10.319 1.00 83.12 105 SER A CA 1
ATOM 833 C C . SER A 1 105 ? -3.378 11.798 -11.370 1.00 83.12 105 SER A C 1
ATOM 835 O O . SER A 1 105 ? -2.393 12.157 -12.020 1.00 83.12 105 SER A O 1
ATOM 837 N N . TRP A 1 106 ? -3.961 10.613 -11.557 1.00 80.50 106 TRP A N 1
ATOM 838 C CA . TRP A 1 106 ? -3.582 9.723 -12.653 1.00 80.50 106 TRP A CA 1
ATOM 839 C C . TRP A 1 106 ? -3.775 10.386 -14.023 1.00 80.50 106 TRP A C 1
ATOM 841 O O . TRP A 1 106 ? -2.946 10.202 -14.903 1.00 80.50 106 TRP A O 1
ATOM 851 N N . PHE A 1 107 ? -4.829 11.188 -14.192 1.00 84.12 107 PHE A N 1
ATOM 852 C CA . PHE A 1 107 ? -5.111 11.862 -15.461 1.00 84.12 107 PHE A CA 1
ATOM 853 C C . PHE A 1 107 ? -4.023 12.870 -15.812 1.00 84.12 107 PHE A C 1
ATOM 855 O O . PHE A 1 107 ? -3.512 12.831 -16.926 1.00 84.12 107 PHE A O 1
ATOM 862 N N . ASP A 1 108 ? -3.598 13.677 -14.835 1.00 80.44 108 ASP A N 1
ATOM 863 C CA . ASP A 1 108 ? -2.487 14.605 -15.050 1.00 80.44 108 ASP A CA 1
ATOM 864 C C . ASP A 1 108 ? -1.227 13.835 -15.448 1.00 80.44 108 ASP A C 1
ATOM 866 O O . ASP A 1 108 ? -0.595 14.183 -16.430 1.00 80.44 108 ASP A O 1
ATOM 870 N N . THR A 1 109 ? -0.940 12.732 -14.744 1.00 81.19 109 THR A N 1
ATOM 871 C CA . THR A 1 109 ? 0.217 11.846 -14.984 1.00 81.19 109 THR A CA 1
ATOM 872 C C . THR A 1 109 ? 0.268 11.259 -16.394 1.00 81.19 109 THR A C 1
ATOM 874 O O . THR A 1 109 ? 1.349 10.962 -16.903 1.00 81.19 109 THR A O 1
ATOM 877 N N . VAL A 1 110 ? -0.894 11.015 -17.003 1.00 81.06 110 VAL A N 1
ATOM 878 C CA . VAL A 1 110 ? -0.975 10.361 -18.311 1.00 81.06 110 VAL A CA 1
ATOM 879 C C . VAL A 1 110 ? -0.978 11.346 -19.466 1.00 81.06 110 VAL A C 1
ATOM 881 O O . VAL A 1 110 ? -0.425 11.027 -20.518 1.00 81.06 110 VAL A O 1
ATOM 884 N N . GLU A 1 111 ? -1.604 12.505 -19.290 1.0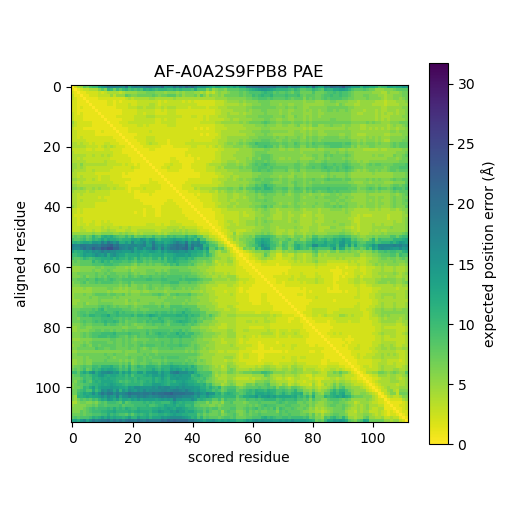0 79.44 111 GLU A N 1
ATOM 885 C CA . GLU A 1 111 ? -1.813 13.463 -20.376 1.00 79.44 111 GLU A CA 1
ATOM 886 C C . GLU A 1 111 ? -0.761 14.577 -20.439 1.00 79.44 111 GLU A C 1
ATOM 888 O O . GLU A 1 111 ? -0.530 15.102 -21.531 1.00 79.44 111 GLU A O 1
ATOM 893 N N . TYR A 1 112 ? -0.133 14.933 -19.311 1.00 65.81 112 TYR A N 1
ATOM 894 C CA . TYR A 1 112 ? 0.770 16.085 -19.179 1.00 65.81 112 TYR A CA 1
ATOM 895 C C . TYR A 1 112 ? 2.159 15.684 -18.681 1.00 65.81 112 TYR A C 1
ATOM 897 O O . TYR A 1 112 ? 3.126 16.342 -19.130 1.00 65.81 112 TYR A O 1
#

Sequence (112 aa):
TLSNTYYRTFNKPHVQLETAGIERIEADGIVSKDGTKRTIDTLVLATGFDVWESNLPAVPVIGREGRDLGKWWRENKFQAYEGLTVPLFPNLITQASPYAWVGMSWFDTVEY

Mean predicted aligned error: 5.69 Å

Solvent-accessible surface area (backbone atoms only — not comparable to full-atom values): 7303 Å² total; per-residue (Å²): 140,88,68,98,50,62,78,67,48,64,75,39,94,92,45,83,89,86,80,72,50,80,67,50,78,54,101,52,28,43,30,28,65,82,69,53,72,47,79,49,95,77,88,82,87,86,82,79,76,72,69,72,86,75,39,52,54,77,57,95,44,73,32,58,96,75,38,45,48,43,59,47,28,70,76,69,51,74,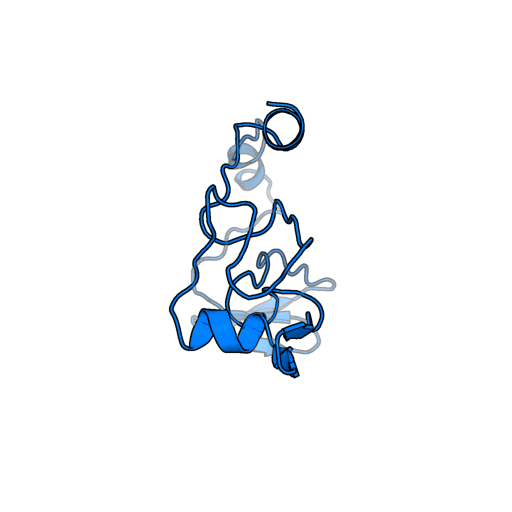62,37,55,91,10,32,31,44,91,64,31,83,96,49,75,39,75,88,36,46,84,29,76,75,53,98,41,72,64,50,47,73,77,108

Radius of gyration: 21.49 Å; Cα contacts (8 Å, |Δi|>4): 110; chains: 1; bounding box: 42×35×53 Å

Secondary structure (DSSP, 8-state):
---SSHHHHTTSTT-----S-EEEEETTEEEETTS-EEE-S----------SSS-SSSS--B-GGG-BHHHHHHHH-S--BTTTB-TT-TT---TTSTT----SSHHHHHH-

Foldseek 3Di:
DDDPCVVVVCVDPPDDDDDQDFPDADPQFTQGPVRDTDGDPDDDCPPDDDLQDAVVPPDFDAFPPRDTPNVCCVVVPFDADQCFHDPRHPPGGDCSGPPRDDDPDPVVSVPD

Nearest PDB structures (foldseek):
  7v50-assembly1_A  TM=8.845E-01  e=9.297E-04  Acinetobacter calcoaceticus
  4jey-assembly1_A  TM=4.851E-01  e=9.688E+00  Salmonella enterica subsp. enterica serovar Typhimurium str. LT2